Protein AF-A0A9D5SR62-F1 (afdb_monomer_lite)

Sequence (97 aa):
MIYPTIQELTKGNYNRYQLAIATAKCARIITDEYDEQRKAAEKTLTGSKEGASTIASLIDPALANEKAVKNAINRLSNGEYEIVDAPEVEEEELPED

Secondary structure (DSSP, 8-state):
--SS-HHHHHTTTS-HHHHHHHHHHHHHHHHHHHHHHHHHHHHHHHH-SS----GGGGS-HHHHHS-HHHHHHHHHHHTSS---PPP------PPP-

Radius of gyration: 18.96 Å; chains: 1; bounding box: 47×47×43 Å

Structure (mmCIF, N/CA/C/O backbone):
data_AF-A0A9D5SR62-F1
#
_entry.id   AF-A0A9D5SR62-F1
#
loop_
_atom_site.group_PDB
_atom_site.id
_atom_site.type_symbol
_atom_site.label_atom_id
_atom_site.label_alt_id
_atom_site.label_comp_id
_atom_site.label_asym_id
_atom_site.label_entity_id
_atom_site.label_seq_id
_atom_site.pdbx_PDB_ins_code
_atom_site.Cartn_x
_atom_site.Cartn_y
_atom_site.Cartn_z
_atom_site.occupancy
_atom_site.B_iso_or_equiv
_atom_site.auth_seq_id
_atom_site.auth_comp_id
_atom_site.auth_asym_id
_atom_site.auth_atom_id
_atom_site.pdbx_PDB_model_num
ATOM 1 N N . MET A 1 1 ? 6.475 8.656 16.195 1.00 55.66 1 MET A N 1
ATOM 2 C CA . MET A 1 1 ? 5.015 8.889 16.242 1.00 55.66 1 MET A CA 1
ATOM 3 C C . MET A 1 1 ? 4.457 8.437 14.897 1.00 55.66 1 MET A C 1
ATOM 5 O O . MET A 1 1 ? 5.098 8.743 13.899 1.00 55.66 1 MET A O 1
ATOM 9 N N . ILE A 1 2 ? 3.392 7.630 14.861 1.00 65.31 2 ILE A N 1
ATOM 10 C CA . ILE A 1 2 ? 2.819 7.127 13.598 1.00 65.31 2 ILE A CA 1
ATOM 11 C C . ILE A 1 2 ? 1.921 8.231 13.033 1.00 65.31 2 ILE A C 1
ATOM 13 O O . ILE A 1 2 ? 1.050 8.711 13.752 1.00 65.31 2 ILE A O 1
ATOM 17 N N . TYR A 1 3 ? 2.179 8.642 11.792 1.00 77.25 3 TYR A N 1
ATOM 18 C CA . TYR A 1 3 ? 1.387 9.626 11.059 1.00 77.25 3 TYR A CA 1
ATOM 19 C C . TYR A 1 3 ? 0.869 8.996 9.760 1.00 77.25 3 TYR A C 1
ATOM 21 O O . TYR A 1 3 ? 1.649 8.297 9.103 1.00 77.25 3 TYR A O 1
ATOM 29 N N . PRO A 1 4 ? -0.401 9.235 9.390 1.00 85.44 4 PRO A N 1
ATOM 30 C CA . PRO A 1 4 ? -1.425 9.941 10.166 1.00 85.44 4 PRO A CA 1
ATOM 31 C C . PRO A 1 4 ? -1.816 9.173 11.439 1.00 85.44 4 PRO A C 1
ATOM 33 O O . PRO A 1 4 ? -1.523 7.984 11.593 1.00 85.44 4 PRO A O 1
ATOM 36 N N . THR A 1 5 ? -2.445 9.867 12.380 1.00 88.12 5 THR A N 1
ATOM 37 C CA . THR A 1 5 ? -2.972 9.267 13.608 1.00 88.12 5 THR A CA 1
ATOM 38 C C . THR A 1 5 ? -4.167 8.357 13.310 1.00 88.12 5 THR A C 1
ATOM 40 O O . THR A 1 5 ? -4.819 8.452 12.270 1.00 88.12 5 THR A O 1
ATOM 43 N N . ILE A 1 6 ? -4.499 7.471 14.253 1.00 85.25 6 ILE A N 1
ATOM 44 C CA . ILE A 1 6 ? -5.644 6.558 14.106 1.00 85.25 6 ILE A CA 1
ATOM 45 C C . ILE A 1 6 ? -6.952 7.348 13.949 1.00 85.25 6 ILE A C 1
ATOM 47 O O . ILE A 1 6 ? -7.800 6.965 13.146 1.00 85.25 6 ILE A O 1
ATOM 51 N N . GLN A 1 7 ? -7.124 8.453 14.681 1.00 84.88 7 GLN A N 1
ATOM 52 C CA . GLN A 1 7 ? -8.312 9.299 14.554 1.00 84.88 7 GLN A CA 1
ATOM 53 C C . GLN A 1 7 ? -8.437 9.905 13.150 1.00 84.88 7 GLN A C 1
ATOM 55 O O . GLN A 1 7 ? -9.528 9.907 12.586 1.00 84.88 7 GLN A O 1
ATOM 60 N N . GLU A 1 8 ? -7.329 10.363 12.566 1.00 86.44 8 GLU A N 1
ATOM 61 C CA . GLU A 1 8 ? -7.314 10.935 11.212 1.00 86.44 8 GLU A CA 1
ATOM 62 C C . GLU A 1 8 ? -7.618 9.884 10.139 1.00 86.44 8 GLU A C 1
ATOM 64 O O . GLU A 1 8 ? -8.363 10.165 9.202 1.00 86.44 8 GLU A O 1
ATOM 69 N N . LEU A 1 9 ? -7.098 8.662 10.298 1.00 84.75 9 LEU A N 1
ATOM 70 C CA . LEU A 1 9 ? -7.351 7.555 9.371 1.00 84.75 9 LEU A CA 1
ATOM 71 C C . LEU A 1 9 ? -8.785 7.033 9.452 1.00 84.75 9 LEU A C 1
ATOM 73 O O . LEU A 1 9 ? -9.398 6.732 8.433 1.00 84.75 9 LEU A O 1
ATOM 77 N N . THR A 1 10 ? -9.323 6.902 10.665 1.00 82.56 10 THR A N 1
ATOM 78 C CA . THR A 1 10 ? -10.670 6.348 10.868 1.00 82.56 10 THR A CA 1
ATOM 79 C C . THR A 1 10 ? -11.770 7.364 10.596 1.00 82.56 10 THR A C 1
ATOM 81 O O . THR A 1 10 ? -12.883 6.952 10.283 1.00 82.56 10 THR A O 1
ATOM 84 N N . LYS A 1 11 ? -11.499 8.672 10.748 1.00 81.94 11 LYS A N 1
ATOM 85 C CA . LYS A 1 11 ? -12.491 9.764 10.660 1.00 81.94 11 LYS A CA 1
ATOM 86 C C . LYS A 1 11 ? -13.751 9.524 11.515 1.00 81.94 11 LYS A C 1
ATOM 88 O O . LYS A 1 11 ? -14.795 10.105 11.250 1.00 81.94 11 LYS A O 1
ATOM 93 N N . GLY A 1 12 ? -13.656 8.667 12.539 1.00 79.81 12 GLY A N 1
ATOM 94 C CA . GLY A 1 12 ? -14.781 8.230 13.374 1.00 79.81 12 GLY A CA 1
ATOM 95 C C . GLY A 1 12 ? -15.671 7.126 12.782 1.00 79.81 12 GLY A C 1
ATOM 96 O O . GLY A 1 12 ? -16.603 6.705 13.458 1.00 79.81 12 GLY A O 1
ATOM 97 N N . ASN A 1 13 ? -15.383 6.632 11.575 1.00 82.56 13 ASN A N 1
ATOM 98 C CA . ASN A 1 13 ? -16.252 5.701 10.845 1.00 82.56 13 ASN A CA 1
ATOM 99 C C . ASN A 1 13 ? -15.967 4.222 11.138 1.00 82.56 13 ASN A C 1
ATOM 101 O O . ASN A 1 13 ? -16.867 3.396 11.049 1.00 82.56 13 ASN A O 1
ATOM 105 N N . TYR A 1 14 ? -14.726 3.879 11.493 1.00 84.31 14 TYR A N 1
ATOM 106 C CA . TYR A 1 14 ? -14.294 2.486 11.644 1.00 84.31 14 TYR A CA 1
ATOM 107 C C . TYR A 1 14 ? -13.512 2.282 12.936 1.00 84.31 14 TYR A C 1
ATOM 109 O O . TYR A 1 14 ? -12.801 3.175 13.406 1.00 84.31 14 TYR A O 1
ATOM 117 N N . ASN A 1 15 ? -13.598 1.081 13.507 1.00 87.88 15 ASN A N 1
ATOM 118 C CA . ASN A 1 15 ? -12.824 0.745 14.693 1.00 87.88 15 ASN A CA 1
ATOM 119 C C . ASN A 1 15 ? -11.347 0.451 14.349 1.00 87.88 15 ASN A C 1
ATOM 121 O O . ASN A 1 15 ? -10.970 0.176 13.207 1.00 87.88 15 ASN A O 1
ATOM 125 N N . ARG A 1 16 ? -10.482 0.468 15.371 1.00 88.69 16 ARG A N 1
ATOM 126 C CA . ARG A 1 16 ? -9.030 0.259 15.210 1.00 88.69 16 ARG A CA 1
ATOM 127 C C . ARG A 1 16 ? -8.647 -1.095 14.593 1.00 88.69 16 ARG A C 1
ATOM 129 O O . ARG A 1 16 ? -7.593 -1.196 13.972 1.00 88.69 16 ARG A O 1
ATOM 136 N N . TYR A 1 17 ? -9.468 -2.128 14.774 1.00 91.38 17 TYR A N 1
ATOM 137 C CA . TYR A 1 17 ? -9.218 -3.467 14.241 1.00 91.38 17 TYR A CA 1
ATOM 138 C C . TYR A 1 17 ? -9.600 -3.557 12.763 1.00 91.38 17 TYR A C 1
ATOM 140 O O . TYR A 1 17 ? -8.826 -4.102 11.980 1.00 91.38 17 TYR A O 1
ATOM 148 N N . GLN A 1 18 ? -10.725 -2.952 12.367 1.00 90.31 18 GLN A N 1
ATOM 149 C CA . GLN A 1 18 ? -11.104 -2.798 10.958 1.00 90.31 18 GLN A CA 1
ATOM 150 C C . GLN A 1 18 ? -10.006 -2.058 10.189 1.00 90.31 18 GLN A C 1
ATOM 152 O O . GLN A 1 18 ? -9.556 -2.543 9.152 1.00 90.31 18 GLN A O 1
ATOM 157 N N . LEU A 1 19 ? -9.490 -0.952 10.742 1.00 91.38 19 LEU A N 1
ATOM 158 C CA . LEU A 1 19 ? -8.374 -0.220 10.139 1.00 91.38 19 LEU A CA 1
ATOM 159 C C . LEU A 1 19 ? -7.123 -1.100 9.984 1.00 91.38 19 LEU A C 1
ATOM 161 O O . LEU A 1 19 ? -6.489 -1.085 8.929 1.00 91.38 19 LEU A O 1
ATOM 165 N N . ALA A 1 20 ? -6.763 -1.876 11.010 1.00 92.75 20 ALA A N 1
ATOM 166 C CA . ALA A 1 20 ? -5.594 -2.753 10.960 1.00 92.75 20 ALA A CA 1
ATOM 167 C C . ALA A 1 20 ? -5.732 -3.838 9.878 1.00 92.75 20 ALA A C 1
ATOM 169 O O . ALA A 1 20 ? -4.804 -4.052 9.097 1.00 92.75 20 ALA A O 1
ATOM 170 N N . ILE A 1 21 ? -6.900 -4.482 9.795 1.00 93.69 21 ILE A N 1
ATOM 171 C CA . ILE A 1 21 ? -7.196 -5.508 8.787 1.00 93.69 21 ILE A CA 1
ATOM 172 C C . ILE A 1 21 ? -7.178 -4.899 7.384 1.00 93.69 21 ILE A C 1
ATOM 174 O O . ILE A 1 21 ? -6.527 -5.441 6.491 1.00 93.69 21 ILE A O 1
ATOM 178 N N . ALA A 1 22 ? -7.847 -3.762 7.185 1.00 93.06 22 ALA A N 1
ATOM 179 C CA . ALA A 1 22 ? -7.869 -3.070 5.902 1.00 93.06 22 ALA A CA 1
ATOM 180 C C . ALA A 1 22 ? -6.461 -2.662 5.456 1.00 93.06 22 ALA A C 1
ATOM 182 O O . ALA A 1 22 ? -6.073 -2.932 4.322 1.00 93.06 22 ALA A O 1
ATOM 183 N N . THR A 1 23 ? -5.658 -2.105 6.367 1.00 94.19 23 THR A N 1
ATOM 184 C CA . THR A 1 23 ? -4.261 -1.740 6.093 1.00 94.19 23 THR A CA 1
ATOM 185 C C . THR A 1 23 ? -3.437 -2.961 5.685 1.00 94.19 23 THR A C 1
ATOM 187 O O . THR A 1 23 ? -2.664 -2.884 4.733 1.00 94.19 23 THR A O 1
ATOM 190 N N . ALA A 1 24 ? -3.613 -4.103 6.359 1.00 96.12 24 ALA A N 1
ATOM 191 C CA . ALA A 1 24 ? -2.912 -5.341 6.020 1.00 96.12 24 ALA A CA 1
ATOM 192 C C . ALA A 1 24 ? -3.311 -5.878 4.634 1.00 96.12 24 ALA A C 1
ATOM 194 O O . ALA A 1 24 ? -2.440 -6.274 3.858 1.00 96.12 24 ALA A O 1
ATOM 195 N N . LYS A 1 25 ? -4.607 -5.843 4.294 1.00 95.25 25 LYS A N 1
ATOM 196 C CA . LYS A 1 25 ? -5.103 -6.212 2.957 1.00 95.25 25 LYS A CA 1
ATOM 197 C C . LYS A 1 25 ? -4.535 -5.288 1.877 1.00 95.25 25 LYS A C 1
ATOM 199 O O . LYS A 1 25 ? -3.996 -5.771 0.888 1.00 95.25 25 LYS A O 1
ATOM 204 N N . CYS A 1 26 ? -4.572 -3.975 2.101 1.00 94.94 26 CYS A N 1
ATOM 205 C CA . CYS A 1 26 ? -4.007 -2.982 1.186 1.00 94.94 26 CYS A CA 1
ATOM 206 C C . CYS A 1 26 ? -2.497 -3.177 0.991 1.00 94.94 26 CYS A C 1
ATOM 208 O O . CYS A 1 26 ? -2.005 -3.102 -0.130 1.00 94.94 26 CYS A O 1
ATOM 210 N N . ALA A 1 27 ? -1.757 -3.467 2.065 1.00 96.06 27 ALA A N 1
ATOM 211 C CA . ALA A 1 27 ? -0.325 -3.739 1.982 1.00 96.06 27 ALA A CA 1
ATOM 212 C C . ALA A 1 27 ? -0.029 -4.978 1.126 1.00 96.06 27 ALA A C 1
ATOM 214 O O . ALA A 1 27 ? 0.935 -4.969 0.368 1.00 96.06 27 ALA A O 1
ATOM 215 N N . ARG A 1 28 ? -0.873 -6.013 1.209 1.00 96.69 28 ARG A N 1
ATOM 216 C CA . ARG A 1 28 ? -0.741 -7.209 0.374 1.00 96.69 28 ARG A CA 1
ATOM 217 C C . ARG A 1 28 ? -0.949 -6.900 -1.1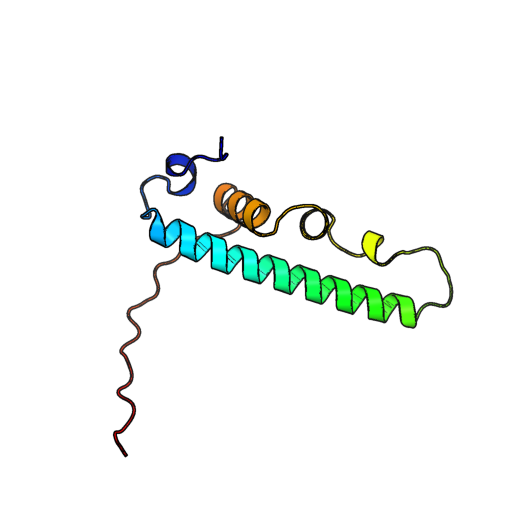08 1.00 96.69 28 ARG A C 1
ATOM 219 O O . ARG A 1 28 ? -0.093 -7.264 -1.899 1.00 96.69 28 ARG A O 1
ATOM 226 N N . ILE A 1 29 ? -1.991 -6.138 -1.447 1.00 95.69 29 ILE A N 1
ATOM 227 C CA . ILE A 1 29 ? -2.243 -5.669 -2.824 1.00 95.69 29 ILE A CA 1
ATOM 228 C C . ILE A 1 29 ? -1.022 -4.919 -3.378 1.00 95.69 29 ILE A C 1
ATOM 230 O O . ILE A 1 29 ? -0.586 -5.173 -4.492 1.00 95.69 29 ILE A O 1
ATOM 234 N N . ILE A 1 30 ? -0.434 -4.027 -2.578 1.00 95.38 30 ILE A N 1
ATOM 235 C CA . ILE A 1 30 ? 0.759 -3.248 -2.950 1.00 95.38 30 ILE A CA 1
ATOM 236 C C . ILE A 1 30 ? 1.976 -4.155 -3.195 1.00 95.38 30 ILE A C 1
ATOM 238 O O . ILE A 1 30 ? 2.766 -3.900 -4.101 1.00 95.38 30 ILE A O 1
ATOM 242 N N . THR A 1 31 ? 2.156 -5.202 -2.386 1.00 95.50 31 THR A N 1
ATOM 243 C CA . THR A 1 31 ? 3.229 -6.187 -2.590 1.00 95.50 31 THR A CA 1
ATOM 244 C C . THR A 1 31 ? 3.006 -7.014 -3.853 1.00 95.50 31 THR A C 1
ATOM 246 O O . THR A 1 31 ? 3.951 -7.204 -4.614 1.00 95.50 31 THR A O 1
ATOM 249 N N . ASP A 1 32 ? 1.771 -7.448 -4.105 1.00 96.06 32 ASP A N 1
ATOM 250 C CA . ASP A 1 32 ? 1.425 -8.196 -5.314 1.00 96.06 32 ASP A CA 1
ATOM 251 C C . ASP A 1 32 ? 1.679 -7.334 -6.572 1.00 96.06 32 ASP A C 1
ATOM 253 O O . ASP A 1 32 ? 2.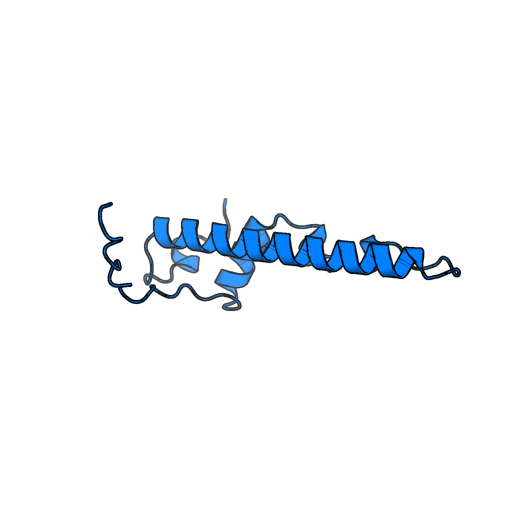315 -7.794 -7.519 1.00 96.06 32 ASP A O 1
ATOM 257 N N . GLU A 1 33 ? 1.302 -6.049 -6.538 1.00 94.56 33 GLU A N 1
ATOM 258 C CA . GLU A 1 33 ? 1.562 -5.068 -7.605 1.00 94.56 33 GLU A CA 1
ATOM 259 C C . GLU A 1 33 ? 3.070 -4.894 -7.877 1.00 94.56 33 GLU A C 1
ATOM 261 O O . GLU A 1 33 ? 3.515 -4.907 -9.028 1.00 94.56 33 GLU A O 1
ATOM 266 N N . TYR A 1 34 ? 3.884 -4.782 -6.821 1.00 94.44 34 TYR A N 1
ATOM 267 C CA . TYR A 1 34 ? 5.344 -4.721 -6.944 1.00 94.44 34 TYR A CA 1
ATOM 268 C C . TYR A 1 34 ? 5.918 -5.979 -7.615 1.00 94.44 34 TYR A C 1
ATOM 270 O O . TYR A 1 34 ? 6.759 -5.878 -8.514 1.00 94.44 34 TYR A O 1
ATOM 278 N N . ASP A 1 35 ? 5.463 -7.165 -7.206 1.00 94.50 35 ASP A N 1
ATOM 279 C CA . ASP A 1 35 ? 5.935 -8.436 -7.756 1.00 94.50 35 ASP A CA 1
ATOM 280 C C . ASP A 1 35 ? 5.555 -8.598 -9.235 1.00 94.50 35 ASP A C 1
ATOM 282 O O . ASP A 1 35 ? 6.348 -9.117 -10.028 1.00 94.50 35 ASP A O 1
ATOM 286 N N . GLU A 1 36 ? 4.369 -8.136 -9.634 1.00 94.81 36 GLU A N 1
ATOM 287 C CA . GLU A 1 36 ? 3.944 -8.097 -11.034 1.00 94.81 36 GLU A CA 1
ATOM 288 C C . GLU A 1 36 ? 4.826 -7.169 -11.876 1.00 94.81 36 GLU A C 1
ATOM 290 O O . GLU A 1 36 ? 5.343 -7.592 -12.918 1.00 94.81 36 GLU A O 1
ATOM 295 N N . GLN A 1 37 ? 5.074 -5.939 -11.406 1.00 92.81 37 GLN A N 1
ATOM 296 C CA . GLN A 1 37 ? 5.956 -4.986 -12.092 1.00 92.81 37 GLN A CA 1
ATOM 297 C C . GLN A 1 37 ? 7.378 -5.533 -12.219 1.00 92.81 37 GLN A C 1
ATOM 299 O O . GLN A 1 37 ? 7.995 -5.449 -13.285 1.00 92.81 37 GLN A O 1
ATOM 304 N N . ARG A 1 38 ? 7.889 -6.165 -11.161 1.00 91.81 38 ARG A N 1
ATOM 305 C CA . ARG A 1 38 ? 9.211 -6.786 -11.169 1.00 91.81 38 ARG A CA 1
ATOM 306 C C . ARG A 1 38 ? 9.304 -7.921 -12.189 1.00 91.81 38 ARG A C 1
ATOM 308 O O . ARG A 1 38 ? 10.250 -7.942 -12.976 1.00 91.81 38 ARG A O 1
ATOM 315 N N . LYS A 1 39 ? 8.324 -8.830 -12.233 1.00 92.94 39 LYS A N 1
ATOM 316 C CA . LYS A 1 39 ? 8.278 -9.919 -13.230 1.00 92.94 39 LYS A CA 1
ATOM 317 C C . LYS A 1 39 ? 8.213 -9.374 -14.659 1.00 92.94 39 LYS A C 1
ATOM 319 O O . LYS A 1 39 ? 8.892 -9.887 -15.552 1.00 92.94 39 LYS A O 1
ATOM 324 N N . ALA A 1 40 ? 7.419 -8.328 -14.888 1.00 90.06 40 ALA A N 1
ATOM 325 C CA . ALA A 1 40 ? 7.320 -7.672 -16.189 1.00 90.06 40 ALA A CA 1
ATOM 326 C C . ALA A 1 40 ? 8.650 -7.016 -16.609 1.00 90.06 40 ALA A C 1
ATOM 328 O O . ALA A 1 40 ? 9.078 -7.158 -17.762 1.00 90.06 40 ALA A O 1
ATOM 329 N N . ALA A 1 41 ? 9.340 -6.359 -15.673 1.00 88.88 41 ALA A N 1
ATOM 330 C CA . ALA A 1 41 ? 10.656 -5.766 -15.892 1.00 88.88 41 ALA A CA 1
ATOM 331 C C . ALA A 1 41 ? 11.725 -6.828 -16.206 1.00 88.88 41 ALA A C 1
ATOM 333 O O . ALA A 1 41 ? 12.472 -6.677 -17.174 1.00 88.88 41 ALA A O 1
ATOM 334 N N . GLU A 1 42 ? 11.761 -7.934 -15.454 1.00 88.12 42 GLU A N 1
ATOM 335 C CA . GLU A 1 42 ? 12.671 -9.068 -15.692 1.00 88.12 42 GLU A CA 1
ATOM 336 C C . GLU A 1 42 ? 12.470 -9.677 -17.093 1.00 88.12 42 GLU A C 1
ATOM 338 O O . GLU A 1 42 ? 13.437 -9.907 -17.830 1.00 88.12 42 GLU A O 1
ATOM 343 N N . LYS A 1 43 ? 11.212 -9.8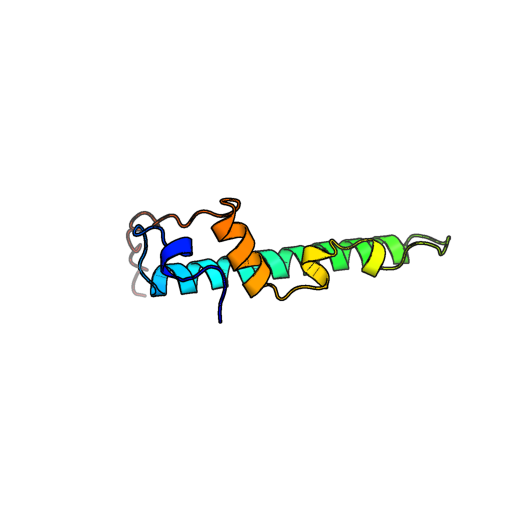69 -17.516 1.00 87.44 43 LYS A N 1
ATOM 344 C CA . LYS A 1 43 ? 10.876 -10.368 -18.859 1.00 87.44 43 LYS A CA 1
ATOM 345 C C . LYS A 1 43 ? 11.323 -9.413 -19.969 1.00 87.44 43 LYS A C 1
ATOM 347 O O . LYS A 1 43 ? 11.856 -9.861 -20.983 1.00 87.44 43 LYS A O 1
ATOM 352 N N . THR A 1 44 ? 11.126 -8.111 -19.773 1.00 85.25 44 THR A N 1
ATOM 353 C CA . THR A 1 44 ? 11.505 -7.077 -20.749 1.00 85.25 44 THR A CA 1
ATOM 354 C C . THR A 1 44 ? 13.021 -7.001 -20.913 1.00 85.25 44 THR A C 1
ATOM 356 O O . THR A 1 44 ? 13.523 -6.945 -22.034 1.00 85.25 44 THR A O 1
ATOM 359 N N . LEU A 1 45 ? 13.766 -7.072 -19.807 1.00 81.69 45 LEU A N 1
ATOM 360 C CA . LEU A 1 45 ? 15.225 -6.999 -19.831 1.00 81.69 45 LEU A CA 1
ATOM 361 C C . LEU A 1 45 ? 15.868 -8.246 -20.456 1.00 81.69 45 LEU A C 1
ATOM 363 O O . LEU A 1 45 ? 16.857 -8.131 -21.170 1.00 81.69 45 LEU A O 1
ATOM 367 N N . THR A 1 46 ? 15.275 -9.427 -20.256 1.00 78.12 46 THR A N 1
ATOM 368 C CA . THR A 1 46 ? 15.743 -10.682 -20.876 1.00 78.12 46 THR A CA 1
ATOM 369 C C . THR A 1 46 ? 15.579 -10.676 -22.406 1.00 78.12 46 THR A C 1
ATOM 371 O O . THR A 1 46 ? 16.329 -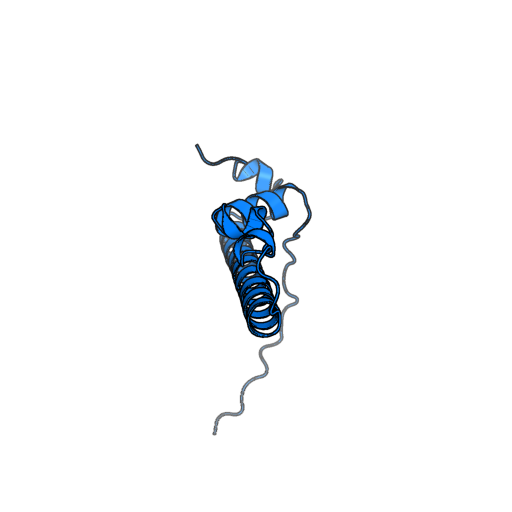11.345 -23.115 1.00 78.12 46 THR A O 1
ATOM 374 N N . GLY A 1 47 ? 14.606 -9.919 -22.930 1.00 69.75 47 GLY A N 1
ATOM 375 C CA . GLY A 1 47 ? 14.332 -9.802 -24.368 1.00 69.75 47 GLY A CA 1
ATOM 376 C C . GLY A 1 47 ? 15.104 -8.694 -25.097 1.00 69.75 47 GLY A C 1
ATOM 377 O O . GLY A 1 47 ? 15.193 -8.732 -26.325 1.00 69.75 47 GLY A O 1
ATOM 378 N N . SER A 1 48 ? 15.677 -7.727 -24.375 1.00 64.25 48 SER A N 1
ATOM 379 C CA . SER A 1 48 ? 16.338 -6.550 -24.956 1.00 64.25 48 SER A CA 1
ATOM 380 C C . SER A 1 48 ? 17.862 -6.700 -24.982 1.00 64.25 48 SER A C 1
ATOM 382 O O . SER A 1 48 ? 18.498 -6.891 -23.952 1.00 64.25 48 SER A O 1
ATOM 384 N N . LYS A 1 49 ? 18.470 -6.573 -26.173 1.00 60.22 49 LYS A N 1
ATOM 385 C CA . LYS A 1 49 ? 19.936 -6.620 -26.373 1.00 60.22 49 LYS A CA 1
ATOM 386 C C . LYS A 1 49 ? 20.652 -5.281 -26.137 1.00 60.22 49 LYS A C 1
ATOM 388 O O . LYS A 1 49 ? 21.879 -5.251 -26.169 1.00 60.22 49 LYS A O 1
ATOM 393 N N . GLU A 1 50 ? 19.922 -4.193 -25.896 1.00 57.03 50 GLU A N 1
ATOM 394 C CA . GLU A 1 50 ? 20.491 -2.855 -25.701 1.00 57.03 50 GLU A CA 1
ATOM 395 C C . GLU A 1 50 ? 20.361 -2.421 -24.234 1.00 57.03 50 GLU A C 1
ATOM 397 O O . GLU A 1 50 ? 19.277 -2.148 -23.720 1.00 57.03 50 GLU A O 1
ATOM 402 N N . GLY A 1 51 ? 21.495 -2.441 -23.530 1.00 61.44 51 GLY A N 1
ATOM 403 C CA . GLY A 1 51 ? 21.586 -2.239 -22.087 1.00 61.44 51 GLY A CA 1
ATOM 404 C C . GLY A 1 51 ? 21.580 -0.772 -21.667 1.00 61.44 51 GLY A C 1
ATOM 405 O O . GLY A 1 51 ? 22.640 -0.163 -21.553 1.00 61.44 51 GLY A O 1
ATOM 406 N N . ALA A 1 52 ? 20.399 -0.236 -21.350 1.00 58.66 52 ALA A N 1
ATOM 407 C CA . ALA A 1 52 ? 20.277 1.067 -20.683 1.00 58.66 52 ALA A CA 1
ATOM 408 C C . ALA A 1 52 ? 19.294 1.077 -19.497 1.00 58.66 52 ALA A C 1
ATOM 410 O O . ALA A 1 52 ? 19.514 1.797 -18.525 1.00 58.66 52 ALA A O 1
ATOM 411 N N . SER A 1 53 ? 18.226 0.278 -19.532 1.00 67.75 53 SER A N 1
ATOM 412 C CA . SER A 1 53 ? 17.235 0.219 -18.451 1.00 67.75 53 SER A CA 1
ATOM 413 C C . SER A 1 53 ? 17.581 -0.865 -17.431 1.00 67.75 53 SER A C 1
ATOM 415 O O . SER A 1 53 ? 17.735 -2.029 -17.794 1.00 67.75 53 SER A O 1
ATOM 417 N N . THR A 1 54 ? 17.663 -0.507 -16.149 1.00 80.56 54 THR A N 1
ATOM 418 C CA . THR A 1 54 ? 17.756 -1.489 -15.055 1.00 80.56 54 THR A CA 1
ATOM 419 C C . THR A 1 54 ? 16.359 -1.905 -14.591 1.00 80.56 54 THR A C 1
ATOM 421 O O . THR A 1 54 ? 15.408 -1.147 -14.768 1.00 80.56 54 THR A O 1
ATOM 424 N N . ILE A 1 55 ? 16.227 -3.074 -13.950 1.00 79.62 55 ILE A N 1
ATOM 425 C CA . ILE A 1 55 ? 14.954 -3.528 -13.349 1.00 79.62 55 ILE A CA 1
ATOM 426 C C . ILE A 1 55 ? 14.380 -2.449 -12.417 1.00 79.62 55 ILE A C 1
ATOM 428 O O . ILE A 1 55 ? 13.196 -2.144 -12.481 1.00 79.62 55 ILE A O 1
ATOM 432 N N . ALA A 1 56 ? 15.233 -1.811 -11.610 1.00 81.81 56 ALA A N 1
ATOM 433 C CA . ALA A 1 56 ? 14.827 -0.760 -10.680 1.00 81.81 56 ALA A CA 1
ATOM 434 C C . ALA A 1 56 ? 14.270 0.494 -11.375 1.00 81.81 56 ALA A C 1
ATOM 436 O O . ALA A 1 56 ? 13.444 1.190 -10.800 1.00 81.81 56 ALA A O 1
ATOM 437 N N . SER A 1 57 ? 14.695 0.783 -12.609 1.00 85.00 57 SER A N 1
ATOM 438 C CA . SER A 1 57 ? 14.192 1.920 -13.393 1.00 85.00 57 SER A CA 1
ATOM 439 C C . SER A 1 57 ? 12.797 1.678 -13.981 1.00 85.00 57 SER A C 1
ATOM 441 O O . SER A 1 57 ? 12.172 2.624 -14.447 1.00 85.00 57 SER A O 1
ATOM 443 N N . LEU A 1 58 ? 12.340 0.422 -14.009 1.00 85.06 58 LEU A N 1
ATOM 444 C CA . LEU A 1 58 ? 11.071 -0.000 -14.611 1.00 85.06 58 LEU A CA 1
ATOM 445 C C . LEU A 1 58 ? 9.967 -0.256 -13.574 1.00 85.06 58 LEU A C 1
ATOM 447 O O . LEU A 1 58 ? 8.842 -0.562 -13.957 1.00 85.06 58 LEU A O 1
ATOM 451 N N . ILE A 1 59 ? 10.287 -0.155 -12.283 1.00 89.38 59 ILE A N 1
ATOM 452 C CA . ILE A 1 59 ? 9.358 -0.369 -11.170 1.00 89.38 59 ILE A CA 1
ATOM 453 C C . ILE A 1 59 ? 9.025 0.987 -10.546 1.00 89.38 59 ILE A C 1
ATOM 455 O O . ILE A 1 59 ? 9.901 1.844 -10.426 1.00 89.38 59 ILE A O 1
ATOM 459 N N . ASP A 1 60 ? 7.776 1.170 -10.115 1.00 90.31 60 ASP A N 1
ATOM 460 C CA . ASP A 1 60 ? 7.353 2.363 -9.384 1.00 90.31 60 ASP A CA 1
ATOM 461 C C . ASP A 1 60 ? 8.211 2.560 -8.109 1.00 90.31 60 ASP A C 1
ATOM 463 O O . ASP A 1 60 ? 8.208 1.704 -7.211 1.00 90.31 60 ASP A O 1
ATOM 467 N N . PRO A 1 61 ? 8.934 3.693 -7.978 1.00 87.31 61 PRO A N 1
ATOM 468 C CA . PRO A 1 61 ? 9.731 4.003 -6.796 1.00 87.31 61 PRO A CA 1
ATOM 469 C C . PRO A 1 61 ? 8.932 4.000 -5.492 1.00 87.31 61 PRO A C 1
ATOM 471 O O . PRO A 1 61 ? 9.505 3.688 -4.446 1.00 87.31 61 PRO A O 1
ATOM 474 N N . ALA A 1 62 ? 7.641 4.346 -5.532 1.00 85.00 62 ALA A N 1
ATOM 475 C CA . ALA A 1 62 ? 6.782 4.315 -4.355 1.00 85.00 62 ALA A CA 1
ATOM 476 C C . ALA A 1 62 ? 6.610 2.879 -3.850 1.00 85.00 62 ALA A C 1
ATOM 478 O O . ALA A 1 62 ? 6.684 2.641 -2.647 1.00 85.00 62 ALA A O 1
ATOM 479 N N . LEU A 1 63 ? 6.460 1.912 -4.755 1.00 86.81 63 LEU A N 1
ATOM 480 C CA . LEU A 1 63 ? 6.339 0.495 -4.418 1.00 86.81 63 LEU A CA 1
ATOM 481 C C . LEU A 1 63 ? 7.678 -0.123 -3.994 1.00 86.81 63 LEU A C 1
ATOM 483 O O . LEU A 1 63 ? 7.707 -0.961 -3.097 1.00 86.81 63 LEU A O 1
ATOM 487 N N . ALA A 1 64 ? 8.783 0.296 -4.617 1.00 83.75 64 ALA A N 1
ATOM 488 C CA . ALA A 1 64 ? 10.100 -0.298 -4.391 1.00 83.75 64 ALA A CA 1
ATOM 489 C C . ALA A 1 64 ? 10.809 0.201 -3.118 1.00 83.75 64 ALA A C 1
ATOM 491 O O . ALA A 1 64 ? 11.505 -0.573 -2.461 1.00 83.75 64 ALA A O 1
ATOM 492 N N . ASN A 1 65 ? 10.679 1.490 -2.786 1.00 88.19 65 ASN A N 1
ATOM 493 C CA . ASN A 1 65 ? 11.515 2.128 -1.759 1.00 88.19 65 ASN A CA 1
ATOM 494 C C . ASN A 1 65 ? 10.826 2.289 -0.400 1.00 88.19 65 ASN A C 1
ATOM 496 O O . ASN A 1 65 ? 11.498 2.494 0.612 1.00 88.19 65 ASN A O 1
ATOM 500 N N . GLU A 1 66 ? 9.497 2.221 -0.358 1.00 90.88 66 GLU A N 1
ATOM 501 C CA . GLU A 1 66 ? 8.717 2.416 0.862 1.00 90.88 66 GLU A CA 1
ATOM 502 C C . GLU A 1 66 ? 8.112 1.099 1.349 1.00 90.88 66 GLU A C 1
ATOM 504 O O . GLU A 1 66 ? 7.799 0.192 0.581 1.00 90.88 66 GLU A O 1
ATOM 509 N N . LYS A 1 67 ? 7.918 0.976 2.667 1.00 92.62 67 LYS A N 1
ATOM 510 C CA . LYS A 1 67 ? 7.252 -0.211 3.222 1.00 92.62 67 LYS A CA 1
ATOM 511 C C . LYS A 1 67 ? 5.808 -0.260 2.723 1.00 92.62 67 LYS A C 1
ATOM 513 O O . LYS A 1 67 ? 5.077 0.714 2.897 1.00 92.62 67 LYS A O 1
ATOM 518 N N . ALA A 1 68 ? 5.358 -1.424 2.253 1.00 94.19 68 ALA A N 1
ATOM 519 C CA . ALA A 1 68 ? 3.992 -1.614 1.756 1.00 94.19 68 ALA A CA 1
ATOM 520 C C . ALA A 1 68 ? 2.910 -1.143 2.747 1.00 94.19 68 ALA A C 1
ATOM 522 O O . ALA A 1 68 ? 1.935 -0.513 2.354 1.00 94.19 68 ALA A O 1
ATOM 523 N N . VAL A 1 69 ? 3.124 -1.352 4.053 1.00 94.19 69 VAL A N 1
ATOM 524 C CA . VAL A 1 69 ? 2.223 -0.870 5.118 1.00 94.19 69 VAL A CA 1
ATOM 525 C C . VAL A 1 69 ? 2.142 0.661 5.169 1.00 94.19 69 VAL A C 1
ATOM 527 O O . VAL A 1 69 ? 1.067 1.211 5.383 1.00 94.19 69 VAL A O 1
ATOM 530 N N . LYS A 1 70 ? 3.256 1.371 4.955 1.00 93.06 70 LYS A N 1
ATOM 531 C CA . LYS A 1 70 ? 3.275 2.842 4.934 1.00 93.06 70 LYS A CA 1
ATOM 532 C C . LYS A 1 70 ? 2.540 3.373 3.703 1.00 93.06 70 LYS A C 1
ATOM 534 O O . LYS A 1 70 ? 1.728 4.281 3.834 1.00 93.06 70 LYS A O 1
ATOM 539 N N . ASN A 1 71 ? 2.762 2.761 2.541 1.00 94.06 71 ASN A N 1
ATOM 540 C CA . ASN A 1 71 ? 2.009 3.093 1.333 1.00 94.06 71 ASN A CA 1
ATOM 541 C C . ASN A 1 71 ? 0.515 2.817 1.507 1.00 94.06 71 ASN A C 1
ATOM 543 O O . ASN A 1 71 ? -0.290 3.665 1.151 1.00 94.06 71 ASN A O 1
ATOM 547 N N . ALA A 1 72 ? 0.137 1.694 2.121 1.00 94.62 72 ALA A N 1
ATOM 548 C CA . ALA A 1 72 ? -1.258 1.383 2.421 1.00 94.62 72 ALA A CA 1
ATOM 549 C C . ALA A 1 72 ? -1.914 2.460 3.297 1.00 94.62 72 ALA A C 1
ATOM 551 O O . ALA A 1 72 ? -3.001 2.929 2.976 1.00 94.62 72 ALA A O 1
ATOM 552 N N . ILE A 1 73 ? -1.235 2.888 4.367 1.00 92.88 73 ILE A N 1
ATOM 553 C CA . ILE A 1 73 ? -1.703 3.971 5.244 1.00 92.88 73 ILE A CA 1
ATOM 554 C C . ILE A 1 73 ? -1.870 5.280 4.461 1.00 92.88 73 ILE A C 1
ATOM 556 O O . ILE A 1 73 ? -2.887 5.953 4.613 1.00 92.88 73 ILE A O 1
ATOM 560 N N . ASN A 1 74 ? -0.907 5.628 3.604 1.00 92.25 74 ASN A N 1
ATOM 561 C CA . ASN A 1 74 ? -0.980 6.836 2.781 1.00 92.25 74 ASN A CA 1
ATOM 562 C C . ASN A 1 74 ? -2.134 6.767 1.773 1.00 92.25 74 ASN A C 1
ATOM 564 O O . ASN A 1 74 ? -2.924 7.702 1.707 1.00 92.25 74 ASN A O 1
ATOM 568 N N . ARG A 1 75 ? -2.282 5.648 1.052 1.00 92.88 75 ARG A N 1
ATOM 569 C CA . ARG A 1 75 ? -3.367 5.427 0.083 1.00 92.88 75 ARG A CA 1
ATOM 570 C C . ARG A 1 75 ? -4.743 5.494 0.761 1.00 92.88 75 ARG A C 1
ATOM 572 O O . ARG A 1 75 ? -5.643 6.151 0.249 1.00 92.88 75 ARG A O 1
ATOM 579 N N . LEU A 1 76 ? -4.894 4.912 1.956 1.00 91.75 76 LEU A N 1
ATOM 580 C CA . LEU A 1 76 ? -6.109 5.051 2.778 1.00 91.75 76 LEU A CA 1
ATOM 581 C C . LEU A 1 76 ? -6.354 6.509 3.199 1.00 91.75 76 LEU A C 1
ATOM 583 O O . LEU A 1 76 ? -7.466 7.017 3.079 1.00 91.75 76 LEU A O 1
ATOM 587 N N . SER A 1 77 ? -5.317 7.207 3.667 1.00 91.00 77 SER A N 1
ATOM 588 C CA . SER A 1 77 ? -5.420 8.610 4.088 1.00 91.00 77 SER A CA 1
ATOM 589 C C . SER A 1 77 ? -5.797 9.547 2.938 1.00 91.00 77 SER A C 1
ATOM 591 O O . SER A 1 77 ? -6.565 10.489 3.141 1.00 91.00 77 SER A O 1
ATOM 593 N N . ASN A 1 78 ? -5.264 9.288 1.743 1.00 91.44 78 ASN A N 1
ATOM 594 C CA . ASN A 1 78 ? -5.520 10.053 0.524 1.00 91.44 78 ASN A CA 1
ATOM 595 C C . ASN A 1 78 ? -6.892 9.746 -0.098 1.00 91.44 78 ASN A C 1
ATOM 597 O O . ASN A 1 78 ? -7.330 10.479 -0.980 1.00 91.44 78 ASN A O 1
ATOM 601 N N . GLY A 1 79 ? -7.573 8.684 0.351 1.00 89.19 79 GLY A N 1
ATOM 602 C CA . GLY A 1 79 ? -8.833 8.219 -0.233 1.00 89.19 79 GLY A CA 1
ATOM 603 C C . GLY A 1 79 ? -8.666 7.404 -1.519 1.00 89.19 79 GLY A C 1
ATOM 604 O O . GLY A 1 79 ? -9.636 7.217 -2.243 1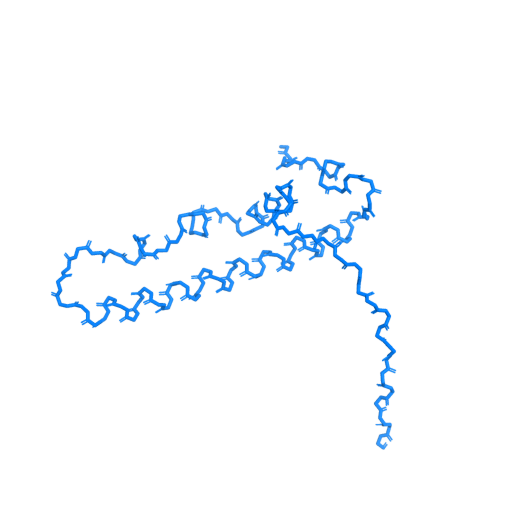.00 89.19 79 GLY A O 1
ATOM 605 N N . GLU A 1 80 ? -7.458 6.914 -1.812 1.00 92.06 80 GLU A N 1
ATOM 606 C CA . GLU A 1 80 ? -7.205 5.969 -2.912 1.00 92.06 80 GLU A CA 1
ATOM 607 C C . GLU A 1 80 ? -7.760 4.574 -2.587 1.00 92.06 80 GLU A C 1
ATOM 609 O O . GLU A 1 80 ? -8.133 3.823 -3.486 1.00 92.06 80 GLU A O 1
ATOM 614 N N . TYR A 1 81 ? -7.834 4.239 -1.295 1.00 91.44 81 TYR A N 1
ATOM 615 C CA . TYR A 1 81 ? -8.508 3.049 -0.787 1.00 91.44 81 TYR A CA 1
ATOM 616 C C . TYR A 1 81 ? -9.610 3.425 0.197 1.00 91.44 81 TYR A C 1
ATOM 618 O O . TYR A 1 81 ? -9.446 4.324 1.023 1.00 91.44 81 TYR A O 1
ATOM 626 N N . GLU A 1 82 ? -10.703 2.671 0.143 1.00 90.19 82 GLU A N 1
ATOM 627 C CA . GLU A 1 82 ? -11.849 2.810 1.032 1.00 90.19 82 GLU A CA 1
ATOM 628 C C . GLU A 1 82 ? -12.126 1.485 1.747 1.00 90.19 82 GLU A C 1
ATOM 630 O O . GLU A 1 82 ? -12.040 0.404 1.160 1.00 90.19 82 GLU A O 1
ATOM 635 N N . ILE A 1 83 ? -12.431 1.571 3.043 1.00 90.50 83 ILE A N 1
ATOM 636 C CA . ILE A 1 83 ? -12.840 0.417 3.843 1.00 90.50 83 ILE A CA 1
ATOM 637 C C . ILE A 1 83 ? -14.343 0.252 3.654 1.00 90.50 83 ILE A C 1
ATOM 639 O O . ILE A 1 83 ? -15.110 1.093 4.109 1.00 90.50 83 ILE A O 1
ATOM 643 N N . VAL A 1 84 ? -14.744 -0.831 2.998 1.00 88.38 84 VAL A N 1
ATOM 644 C CA . VAL A 1 84 ? -16.149 -1.212 2.844 1.00 88.38 84 VAL A CA 1
ATOM 645 C C . VAL A 1 84 ? -16.461 -2.384 3.767 1.00 88.38 84 VAL A C 1
ATOM 647 O O . VAL A 1 84 ? -15.687 -3.344 3.842 1.00 88.38 84 VAL A O 1
ATOM 650 N N . ASP A 1 85 ? -17.582 -2.305 4.480 1.00 81.12 85 ASP A N 1
ATOM 651 C CA . ASP A 1 85 ? -18.095 -3.451 5.223 1.00 81.12 85 ASP A CA 1
ATOM 652 C C . ASP A 1 85 ? -18.623 -4.483 4.222 1.00 81.12 85 ASP A C 1
ATOM 654 O O . ASP A 1 85 ? -19.313 -4.148 3.254 1.00 81.12 85 ASP A O 1
ATOM 658 N N . ALA A 1 86 ? -18.234 -5.743 4.412 1.00 73.31 86 ALA A N 1
ATOM 659 C CA . ALA A 1 86 ? -18.729 -6.815 3.566 1.00 73.31 86 ALA A CA 1
ATOM 660 C C . ALA A 1 86 ? -20.242 -6.980 3.799 1.00 73.31 86 ALA A C 1
ATOM 662 O O . ALA A 1 86 ? -20.675 -6.892 4.952 1.00 73.31 86 ALA A O 1
ATOM 663 N N . PRO A 1 87 ? -21.044 -7.239 2.750 1.00 68.25 87 PRO A N 1
ATOM 664 C CA . PRO A 1 87 ? -22.398 -7.730 2.966 1.00 68.25 87 PRO A CA 1
ATOM 665 C C . PRO A 1 87 ? -22.325 -9.032 3.773 1.00 68.25 87 PRO A C 1
ATOM 667 O O . PRO A 1 87 ? -21.365 -9.791 3.615 1.00 68.25 87 PRO A O 1
ATOM 670 N N . GLU A 1 88 ? -23.312 -9.274 4.641 1.00 60.97 88 GLU A N 1
ATOM 671 C CA . GLU A 1 88 ? -23.471 -10.569 5.309 1.00 60.97 88 GLU A CA 1
ATOM 672 C C . GLU A 1 88 ? -23.512 -11.649 4.226 1.00 60.97 88 GLU A C 1
ATOM 674 O O . GLU A 1 88 ? -24.460 -11.742 3.447 1.00 60.97 88 GLU A O 1
ATOM 679 N N . VAL A 1 89 ? -22.422 -12.403 4.105 1.00 63.72 89 VAL A N 1
ATOM 680 C CA . VAL A 1 89 ? -22.385 -13.588 3.259 1.00 63.72 89 VAL A CA 1
ATOM 681 C C . VAL A 1 89 ? -23.102 -14.639 4.086 1.00 63.72 89 VAL A C 1
ATOM 683 O O . VAL A 1 89 ? -22.576 -15.041 5.123 1.00 63.72 89 VAL A O 1
ATOM 686 N N . GLU A 1 90 ? -24.324 -15.004 3.696 1.00 60.69 90 GLU A N 1
ATOM 687 C CA . GLU A 1 90 ? -24.990 -16.176 4.263 1.00 60.69 90 GLU A CA 1
ATOM 688 C C . GLU A 1 90 ? -24.016 -17.348 4.098 1.00 60.69 90 GLU A C 1
ATOM 690 O O . GLU A 1 90 ? -23.622 -17.680 2.977 1.00 60.69 90 GLU A O 1
ATOM 695 N N . GLU A 1 91 ? -23.524 -17.883 5.217 1.00 63.09 91 GLU A N 1
ATOM 696 C CA . GLU A 1 91 ? -22.656 -19.054 5.209 1.00 63.09 91 GLU A CA 1
ATOM 697 C C . GLU A 1 91 ? -23.457 -20.194 4.577 1.00 63.09 91 GLU A C 1
ATOM 699 O O . GLU A 1 91 ? -24.404 -20.708 5.167 1.00 63.09 91 GLU A O 1
ATOM 704 N N . GLU A 1 92 ? -23.123 -20.538 3.335 1.00 63.97 92 GLU A N 1
ATOM 705 C CA . GLU A 1 92 ? -23.700 -21.685 2.648 1.00 63.97 92 GLU A CA 1
ATOM 706 C C . GLU A 1 92 ? -23.258 -22.926 3.438 1.00 63.97 92 GLU A C 1
ATOM 708 O O . GLU A 1 92 ? -22.074 -23.277 3.435 1.00 63.97 92 GLU A O 1
ATOM 713 N N . GLU A 1 93 ? -24.182 -23.518 4.207 1.00 60.06 93 GLU A N 1
ATOM 714 C CA . GLU A 1 93 ? -23.923 -24.724 4.996 1.00 60.06 93 GLU A CA 1
ATOM 715 C C . GLU A 1 93 ? -23.364 -25.802 4.060 1.00 60.06 93 GLU A C 1
ATOM 717 O O . GLU A 1 93 ? -24.062 -26.330 3.190 1.00 60.06 93 GLU A O 1
ATOM 722 N N . LEU A 1 94 ? -22.071 -26.099 4.209 1.00 72.69 94 LEU A N 1
ATOM 723 C CA . LEU A 1 94 ? -21.441 -27.207 3.506 1.00 72.69 94 LEU A CA 1
ATOM 724 C C . LEU A 1 94 ? -22.177 -28.491 3.913 1.00 72.69 94 LEU A C 1
ATOM 726 O O . LEU A 1 94 ? -22.344 -28.719 5.114 1.00 72.69 94 LEU A O 1
ATOM 730 N N . PRO A 1 95 ? -22.621 -29.322 2.954 1.00 66.31 95 PRO A N 1
ATOM 731 C CA . PRO A 1 95 ? -23.311 -30.559 3.284 1.00 66.31 95 PRO A CA 1
ATOM 732 C C . PRO A 1 95 ? -22.398 -31.431 4.150 1.00 66.31 95 PRO A C 1
ATOM 734 O O . PRO A 1 95 ? -21.246 -31.677 3.789 1.00 66.31 95 PRO A O 1
ATOM 737 N N . GLU A 1 96 ? -22.909 -31.864 5.303 1.00 69.38 96 GLU A N 1
ATOM 738 C CA . GLU A 1 96 ? -22.255 -32.891 6.111 1.00 69.38 96 GLU A CA 1
ATOM 739 C C . GLU A 1 96 ? -22.274 -34.214 5.324 1.00 69.38 96 GLU A C 1
ATOM 741 O O . GLU A 1 96 ? -23.346 -34.688 4.938 1.00 69.38 96 GLU A O 1
ATOM 746 N N . ASP A 1 97 ? -21.082 -34.758 5.049 1.00 69.44 97 ASP A N 1
ATOM 747 C CA . ASP A 1 97 ? -20.864 -36.075 4.424 1.00 69.44 97 ASP A CA 1
ATOM 748 C C . ASP A 1 9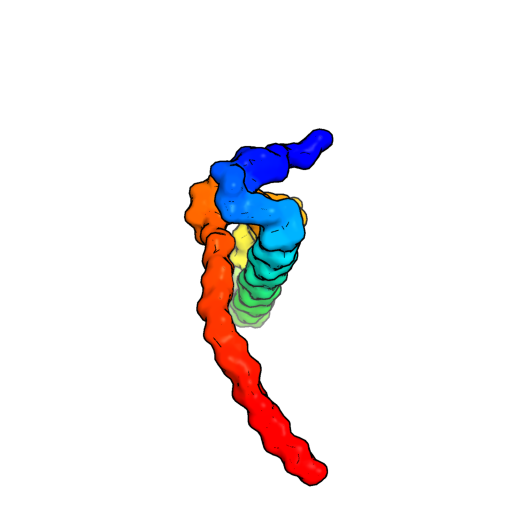7 ? -21.366 -37.242 5.300 1.00 69.44 97 ASP A C 1
ATOM 750 O O . ASP A 1 97 ? -21.109 -37.233 6.530 1.00 69.44 97 ASP A O 1
#

Foldseek 3Di:
DDPPDPCLLCVVPDDPVLVVVQLVVQLVVLQVLQVVQLVVLVVVVVPDPDDDDDSVNRGDCCSVPDRSSSVSSVCSSVVVDDRDDDDPDPPPPDDDD

pLDDT: mean 83.99, std 11.43, range [55.66, 96.69]